Protein AF-B4NRY6-F1 (afdb_monomer)

pLDDT: mean 73.78, std 19.18, range [30.16, 92.88]

Mean predicted aligned error: 8.63 Å

Solvent-accessible surface area (backbone atoms only — not comparable to full-atom values): 6752 Å² total; per-residue (Å²): 132,64,77,44,81,45,71,53,60,69,67,56,60,73,88,73,92,85,72,80,48,69,74,56,76,88,47,42,48,70,45,81,92,50,71,46,79,48,77,50,70,56,94,90,36,78,37,42,37,41,32,34,50,47,45,64,75,53,85,83,63,79,84,46,67,33,97,63,46,88,43,75,53,91,59,60,74,70,57,44,35,61,65,67,69,42,70,71,59,33,53,50,51,53,52,53,52,48,53,54,52,63,72,69,53,83,129

Foldseek 3Di:
DDEAEDEPDFDFQDDDDDDFWDDDVVQKDWPVVAWDWDWDDDPNHIYIYIYTYIDGPDPPDDTGGDPRGPDGDDDDLVVSLVRVVDPVVNVVSVSVVVVVVVVPDDD

Sequence (107 aa):
MSTQARMILPLPCGKQKRKPGKYDEKDLIIYKDTPLTLNYEVN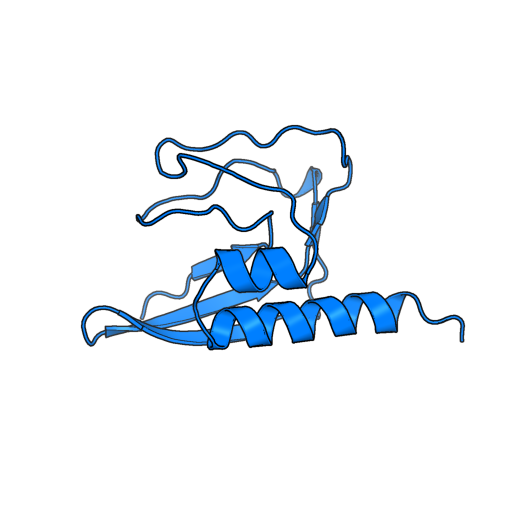SKPKIVIYWLAELRNPCQEPILSEEHTDLKWLPKEEAKQCVGFKDNQVMIDKFHQMILDQNKPM

Secondary structure (DSSP, 8-state):
--EEEEE--S-B-S---S------GGGEEEEEEEEEEEEEEETTEEEEEEEEEEEES-TTPPP---TT-S-B----HHHHHHHH--HHHHHHHHHHHHHHHHHT---

Structure (mmCIF, N/CA/C/O backbone):
data_AF-B4NRY6-F1
#
_entry.id   AF-B4NRY6-F1
#
loop_
_atom_site.group_PDB
_atom_site.id
_atom_site.type_symbol
_atom_site.label_atom_id
_atom_site.label_alt_id
_atom_site.label_comp_id
_atom_site.label_asym_id
_atom_site.label_entity_id
_atom_site.label_seq_id
_atom_site.pdbx_PDB_ins_code
_atom_site.Cartn_x
_atom_site.Cartn_y
_atom_site.Cartn_z
_atom_site.occupancy
_atom_site.B_iso_or_equiv
_atom_site.auth_seq_id
_atom_site.auth_comp_id
_atom_site.auth_asym_id
_atom_site.auth_atom_id
_atom_site.pdbx_PDB_model_num
ATOM 1 N N . MET A 1 1 ? -17.556 14.279 -1.820 1.00 35.47 1 MET A N 1
ATOM 2 C CA . MET A 1 1 ? -16.696 13.243 -1.205 1.00 35.47 1 MET A CA 1
ATOM 3 C C . MET A 1 1 ? -15.852 12.637 -2.317 1.00 35.47 1 MET A C 1
ATOM 5 O O . MET A 1 1 ? -16.409 12.354 -3.367 1.00 35.47 1 MET A O 1
ATOM 9 N N . SER A 1 2 ? -14.528 12.550 -2.168 1.00 34.62 2 SER A N 1
ATOM 10 C CA . SER A 1 2 ? -13.650 11.964 -3.195 1.00 34.62 2 SER A CA 1
ATOM 11 C C . SER A 1 2 ? -13.181 10.602 -2.699 1.00 34.62 2 SER A C 1
ATOM 13 O O . SER A 1 2 ? -12.317 10.531 -1.828 1.00 34.62 2 SER A O 1
ATOM 15 N N . THR A 1 3 ? -13.798 9.544 -3.217 1.00 31.91 3 THR A N 1
ATOM 16 C CA . THR A 1 3 ? -13.371 8.162 -2.992 1.00 31.91 3 THR A CA 1
ATOM 17 C C . THR A 1 3 ? -12.233 7.873 -3.962 1.00 31.91 3 THR A C 1
ATOM 19 O O . THR A 1 3 ? -12.411 7.988 -5.173 1.00 31.91 3 THR A O 1
ATOM 22 N N . GLN A 1 4 ? -11.047 7.548 -3.450 1.00 35.31 4 GLN A N 1
ATOM 23 C CA . GLN A 1 4 ? -9.928 7.096 -4.280 1.00 35.31 4 GLN A CA 1
ATOM 24 C C . GLN A 1 4 ? -9.660 5.622 -3.985 1.00 35.31 4 GLN A C 1
ATOM 26 O O . GLN A 1 4 ? -9.370 5.262 -2.848 1.00 35.31 4 GLN A O 1
ATOM 31 N N . ALA A 1 5 ? -9.757 4.781 -5.013 1.00 30.16 5 ALA A N 1
ATOM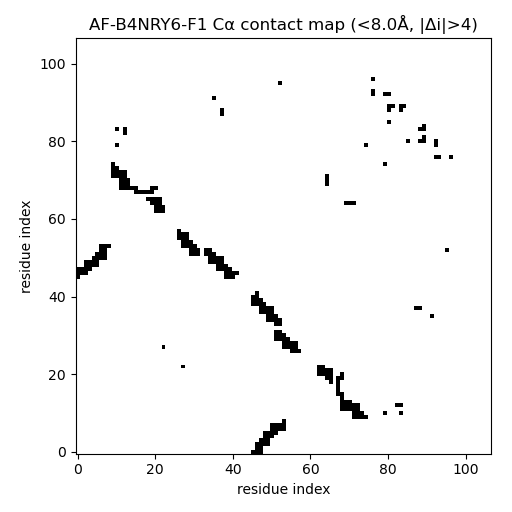 32 C CA . ALA A 1 5 ? -9.280 3.406 -4.973 1.00 30.16 5 ALA A CA 1
ATOM 33 C C . ALA A 1 5 ? -7.754 3.402 -5.153 1.00 30.16 5 ALA A C 1
ATOM 35 O O . ALA A 1 5 ? -7.249 4.031 -6.086 1.00 30.16 5 ALA A O 1
ATOM 36 N N . ARG A 1 6 ? -7.011 2.732 -4.268 1.00 45.31 6 ARG A N 1
ATOM 37 C CA . ARG A 1 6 ? -5.564 2.518 -4.421 1.00 45.31 6 ARG A CA 1
ATOM 38 C C . ARG A 1 6 ? -5.262 1.030 -4.305 1.00 45.31 6 ARG A C 1
ATOM 40 O O . ARG A 1 6 ? -5.586 0.404 -3.307 1.00 45.31 6 ARG A O 1
ATOM 47 N N . MET A 1 7 ? -4.642 0.471 -5.335 1.00 42.56 7 MET A N 1
ATOM 48 C CA . MET A 1 7 ? -4.107 -0.885 -5.283 1.00 42.56 7 MET A CA 1
ATOM 49 C C . MET A 1 7 ? -2.835 -0.869 -4.432 1.00 42.56 7 MET A C 1
ATOM 51 O O . MET A 1 7 ? -2.058 0.085 -4.550 1.00 42.56 7 MET A O 1
ATOM 55 N N . ILE A 1 8 ? -2.620 -1.868 -3.570 1.00 51.91 8 ILE A N 1
ATOM 56 C CA . ILE A 1 8 ? -1.319 -2.013 -2.903 1.00 51.91 8 ILE A CA 1
ATOM 57 C C . ILE A 1 8 ? -0.312 -2.519 -3.934 1.00 51.91 8 ILE A C 1
ATOM 59 O O . ILE A 1 8 ? -0.063 -3.705 -4.086 1.00 51.91 8 ILE A O 1
ATOM 63 N N . LEU A 1 9 ? 0.233 -1.564 -4.672 1.00 46.59 9 LEU A N 1
ATOM 64 C CA . LEU A 1 9 ? 1.608 -1.583 -5.136 1.00 46.59 9 LEU A CA 1
ATOM 65 C C . LEU A 1 9 ? 2.527 -1.222 -3.955 1.00 46.59 9 LEU A C 1
ATOM 67 O O . LEU A 1 9 ? 2.047 -0.602 -2.996 1.00 46.59 9 LEU A O 1
ATOM 71 N N . PRO A 1 10 ? 3.834 -1.533 -4.030 1.00 43.75 10 PRO A N 1
ATOM 72 C CA . PRO A 1 10 ? 4.829 -1.078 -3.059 1.00 43.75 10 PRO A CA 1
ATOM 73 C C . PRO A 1 10 ? 4.611 0.400 -2.741 1.00 43.75 10 PRO A C 1
ATOM 75 O O . PRO A 1 10 ? 4.469 1.233 -3.639 1.00 43.75 10 PRO A O 1
ATOM 78 N N . LEU A 1 11 ? 4.492 0.694 -1.447 1.00 41.94 11 LEU A N 1
ATOM 79 C CA . LEU A 1 11 ? 4.138 2.017 -0.956 1.00 41.94 11 LEU A CA 1
ATOM 80 C C . LEU A 1 11 ? 5.249 2.997 -1.356 1.00 41.94 11 LEU A C 1
ATOM 82 O O . LEU A 1 11 ? 6.376 2.853 -0.879 1.00 41.94 11 LEU A O 1
ATOM 86 N N . PRO A 1 12 ? 4.971 3.990 -2.214 1.00 41.00 12 PRO A N 1
ATOM 87 C CA . PRO A 1 12 ? 5.968 4.994 -2.524 1.00 41.00 12 PRO A CA 1
ATOM 88 C C . PRO A 1 12 ? 6.188 5.877 -1.293 1.00 41.00 12 PRO A C 1
ATOM 90 O O . PRO A 1 12 ? 5.239 6.333 -0.645 1.00 41.00 12 PRO A O 1
ATOM 93 N N . CYS A 1 13 ? 7.455 6.115 -0.967 1.00 36.53 13 CYS A N 1
ATOM 94 C CA . CYS A 1 13 ? 7.853 7.025 0.098 1.00 36.53 13 CYS A CA 1
ATOM 95 C C . CYS A 1 13 ? 7.857 8.456 -0.461 1.00 36.53 13 CYS A C 1
ATOM 97 O O . CYS A 1 13 ? 8.752 8.821 -1.217 1.00 36.53 13 CYS A O 1
ATOM 99 N N . GLY A 1 14 ? 6.846 9.270 -0.138 1.00 36.94 14 GLY A N 1
ATOM 100 C CA . GLY A 1 14 ? 6.798 10.674 -0.568 1.00 36.94 14 GLY A CA 1
ATOM 101 C C . GLY A 1 14 ? 5.402 11.306 -0.531 1.00 36.94 14 GLY A C 1
ATOM 102 O O . GLY A 1 14 ? 4.384 10.615 -0.533 1.00 36.94 14 GLY A O 1
ATOM 103 N N . LYS A 1 15 ? 5.339 12.645 -0.475 1.00 35.88 15 LYS A N 1
ATOM 104 C CA . LYS A 1 15 ? 4.086 13.426 -0.499 1.00 35.88 15 LYS A CA 1
ATOM 105 C C . LYS A 1 15 ? 3.895 14.119 -1.856 1.00 35.88 15 LYS A C 1
ATOM 107 O O . LYS A 1 15 ? 4.652 15.043 -2.114 1.00 35.88 15 LYS A O 1
ATOM 112 N N . GLN A 1 16 ? 2.830 13.796 -2.612 1.00 32.19 16 GLN A N 1
ATOM 113 C CA . GLN A 1 16 ? 1.935 14.730 -3.350 1.00 32.19 16 GLN A CA 1
ATOM 114 C C . GLN A 1 16 ? 0.873 14.003 -4.219 1.00 32.19 16 GLN A C 1
ATOM 116 O O . GLN A 1 16 ? 0.725 12.788 -4.124 1.00 32.19 16 GLN A O 1
ATOM 121 N N . LYS A 1 17 ? -0.012 14.761 -4.899 1.00 38.47 17 LYS A N 1
ATOM 122 C CA . LYS A 1 17 ? -1.307 14.336 -5.488 1.00 38.47 17 LYS A CA 1
ATOM 123 C C . LYS A 1 17 ? -1.296 14.249 -7.037 1.00 38.47 17 LYS A C 1
ATOM 125 O O . LYS A 1 17 ? -1.233 15.331 -7.616 1.00 38.47 17 LYS A O 1
ATOM 130 N N . ARG A 1 18 ? -1.655 13.064 -7.601 1.00 31.56 18 ARG A N 1
ATOM 131 C CA . ARG A 1 18 ? -2.276 12.703 -8.936 1.00 31.56 18 ARG A CA 1
ATOM 132 C C . ARG A 1 18 ? -1.594 11.524 -9.724 1.00 31.56 18 ARG A C 1
ATOM 134 O O . ARG A 1 18 ? -0.796 11.703 -10.629 1.00 31.56 18 ARG A O 1
ATOM 141 N N . LYS A 1 19 ? -2.162 10.320 -9.593 1.00 34.22 19 LYS A N 1
ATOM 142 C CA . LYS A 1 19 ? -1.906 9.076 -10.374 1.00 34.22 19 LYS A CA 1
ATOM 143 C C . LYS A 1 19 ? -0.615 8.295 -10.016 1.00 34.22 19 LYS A C 1
ATOM 145 O O . LYS A 1 19 ? 0.493 8.784 -10.227 1.00 34.22 19 LYS A O 1
ATOM 150 N N . PRO A 1 20 ? -0.759 7.048 -9.516 1.00 46.25 20 PRO A N 1
ATOM 151 C CA . PRO A 1 20 ? 0.368 6.165 -9.227 1.00 46.25 20 PRO A CA 1
ATOM 152 C C . PRO A 1 20 ? 1.058 5.664 -10.501 1.00 46.25 20 PRO A C 1
ATOM 154 O O . PRO A 1 20 ? 0.456 5.642 -11.576 1.00 46.25 20 PRO A O 1
ATOM 157 N N . GLY A 1 21 ? 2.323 5.265 -10.335 1.00 54.81 21 GLY A N 1
ATOM 158 C CA . GLY A 1 21 ? 3.125 4.569 -11.339 1.00 54.81 21 GLY A CA 1
ATOM 159 C C . GLY A 1 21 ? 2.417 3.347 -11.933 1.00 54.81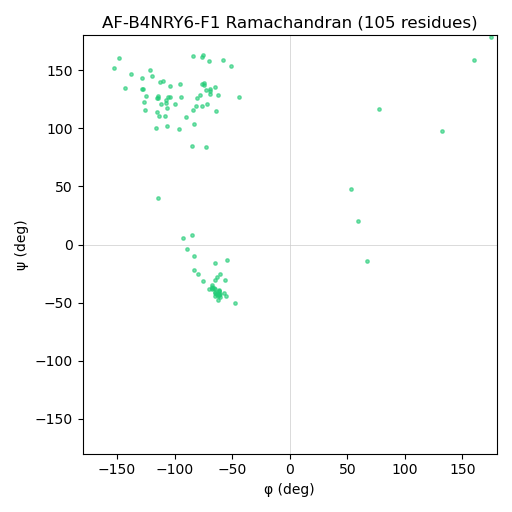 21 GLY A C 1
ATOM 160 O O . GLY A 1 21 ? 1.501 2.782 -11.329 1.00 54.81 21 GLY A O 1
ATOM 161 N N . LYS A 1 22 ? 2.784 2.995 -13.165 1.00 61.28 22 LYS A N 1
ATOM 162 C CA . LYS A 1 22 ? 1.932 2.201 -14.057 1.00 61.28 22 LYS A CA 1
ATOM 163 C C . LYS A 1 22 ? 2.284 0.708 -13.998 1.00 61.28 22 LYS A C 1
ATOM 165 O O . LYS A 1 22 ? 3.211 0.275 -14.670 1.00 61.28 22 LYS A O 1
ATOM 170 N N . TYR A 1 23 ? 1.516 -0.061 -13.229 1.00 71.50 23 TYR A N 1
ATOM 171 C CA . TYR A 1 23 ? 1.228 -1.461 -13.562 1.00 71.50 23 TYR A CA 1
ATOM 172 C C . TYR A 1 23 ? -0.202 -1.513 -14.093 1.00 71.50 23 TYR A C 1
ATOM 174 O O . TYR A 1 23 ? -1.091 -0.854 -13.543 1.00 71.50 23 TYR A O 1
ATOM 182 N N . ASP A 1 24 ? -0.417 -2.251 -15.175 1.00 77.25 24 ASP A N 1
ATOM 183 C CA . ASP A 1 24 ? -1.754 -2.454 -15.726 1.00 77.25 24 ASP A CA 1
ATOM 184 C C . ASP A 1 24 ? -2.456 -3.605 -14.978 1.00 77.25 24 ASP A C 1
ATOM 186 O O . ASP A 1 24 ? -1.811 -4.441 -14.348 1.00 77.25 24 ASP A O 1
ATOM 190 N N . GLU A 1 25 ? -3.787 -3.708 -15.069 1.00 78.88 25 GLU A N 1
ATOM 191 C CA . GLU A 1 25 ? -4.547 -4.795 -14.413 1.00 78.88 25 GLU A CA 1
ATOM 192 C C . GLU A 1 25 ? -4.051 -6.192 -14.832 1.00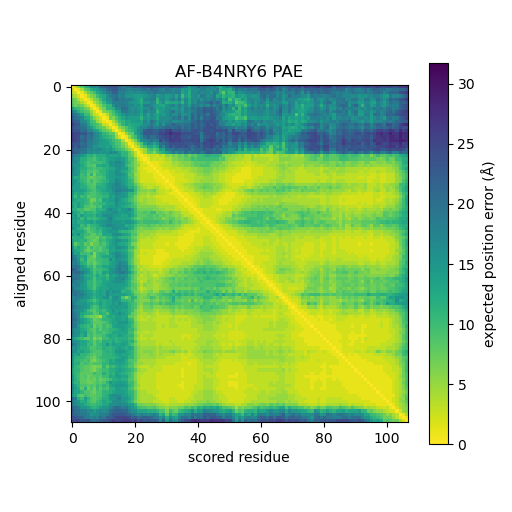 78.88 25 GLU A C 1
ATOM 194 O O . GLU A 1 25 ? -4.054 -7.124 -14.033 1.00 78.88 25 GLU A O 1
ATOM 199 N N . LYS A 1 26 ? -3.549 -6.324 -16.065 1.00 84.31 26 LYS A N 1
ATOM 200 C CA . LYS A 1 26 ? -2.944 -7.561 -16.579 1.00 84.31 26 LYS A CA 1
ATOM 201 C C . LYS A 1 26 ? -1.683 -7.979 -15.815 1.00 84.31 26 LYS A C 1
ATOM 203 O O . LYS A 1 26 ? -1.406 -9.170 -15.757 1.00 84.31 26 LYS A O 1
ATOM 208 N N . ASP A 1 27 ? -0.947 -7.034 -15.232 1.00 83.00 27 ASP A N 1
ATOM 209 C CA . ASP A 1 27 ? 0.304 -7.295 -14.512 1.00 83.00 27 ASP A CA 1
ATOM 210 C C . ASP A 1 27 ? 0.025 -7.745 -13.068 1.00 83.00 27 ASP A C 1
ATOM 212 O O . ASP A 1 27 ? 0.928 -8.198 -12.367 1.00 83.00 27 ASP A O 1
ATOM 216 N N . LEU A 1 28 ? -1.234 -7.645 -12.623 1.00 84.12 28 LEU A N 1
ATOM 217 C CA . LEU A 1 28 ? -1.641 -7.808 -11.235 1.00 84.12 28 LEU A CA 1
ATOM 218 C C . LEU A 1 28 ? -2.668 -8.942 -11.073 1.00 84.12 28 LEU A C 1
ATOM 220 O O . LEU A 1 28 ? -3.475 -9.251 -11.956 1.00 84.12 28 LEU A O 1
ATOM 224 N N . ILE A 1 29 ? -2.639 -9.576 -9.907 1.00 86.19 29 ILE A N 1
ATOM 225 C CA . ILE A 1 29 ? -3.687 -10.458 -9.396 1.00 86.19 29 ILE A CA 1
ATOM 226 C C . ILE A 1 29 ? -4.355 -9.701 -8.255 1.00 86.19 29 ILE A C 1
ATOM 228 O O . ILE A 1 29 ? -3.735 -9.469 -7.223 1.00 86.19 29 ILE A O 1
ATOM 232 N N . ILE A 1 30 ? -5.601 -9.273 -8.449 1.00 86.12 30 ILE A N 1
ATOM 233 C CA . ILE A 1 30 ? -6.328 -8.451 -7.474 1.00 86.12 30 ILE A CA 1
ATOM 234 C C . ILE A 1 30 ? -7.276 -9.338 -6.671 1.00 86.12 30 ILE A C 1
ATOM 236 O O . ILE A 1 30 ? -8.204 -9.928 -7.228 1.00 86.12 30 ILE A O 1
ATOM 240 N N . TYR A 1 31 ? -7.103 -9.362 -5.353 1.00 86.12 31 TYR A N 1
ATOM 241 C CA . TYR A 1 31 ? -7.965 -10.097 -4.431 1.00 86.12 31 TYR A CA 1
ATOM 242 C C . TYR A 1 31 ? -9.191 -9.242 -4.079 1.00 86.12 31 TYR A C 1
ATOM 244 O O . TYR A 1 31 ? -9.215 -8.513 -3.084 1.00 86.12 31 TYR A O 1
ATOM 252 N N . LYS A 1 32 ? -10.219 -9.291 -4.936 1.00 84.31 32 LYS A N 1
ATOM 253 C CA . LYS A 1 32 ? -11.390 -8.392 -4.867 1.00 84.31 32 LYS A CA 1
ATOM 254 C C . LYS A 1 32 ? -12.188 -8.489 -3.559 1.00 84.31 32 LYS A C 1
ATOM 256 O O . LYS A 1 32 ? -12.774 -7.486 -3.158 1.00 84.31 32 LYS A O 1
ATOM 261 N N . ASP A 1 33 ? -12.123 -9.625 -2.868 1.00 86.06 33 ASP A N 1
ATOM 262 C CA . ASP A 1 33 ? -12.844 -9.889 -1.612 1.00 86.06 33 ASP A CA 1
ATOM 263 C C . ASP A 1 33 ? -12.114 -9.387 -0.352 1.00 86.06 33 ASP A C 1
ATOM 265 O O . ASP A 1 33 ? -12.545 -9.641 0.770 1.00 86.06 33 ASP A O 1
ATOM 269 N N . THR A 1 34 ? -11.018 -8.637 -0.518 1.00 84.94 34 THR A N 1
ATOM 270 C CA . THR A 1 34 ? -10.210 -8.090 0.590 1.00 84.94 34 THR A CA 1
ATOM 271 C C . THR A 1 34 ? -10.215 -6.551 0.692 1.00 84.94 34 THR A C 1
ATOM 273 O O . THR A 1 34 ? -9.169 -5.953 0.948 1.00 84.94 34 THR A O 1
ATOM 276 N N . PRO A 1 35 ? -11.338 -5.832 0.488 1.00 90.12 35 PRO A N 1
ATOM 277 C CA . PRO A 1 35 ? -11.310 -4.378 0.571 1.00 90.12 35 PRO A CA 1
ATOM 278 C C . PRO A 1 35 ? -11.077 -3.908 2.014 1.00 90.12 35 PRO A C 1
ATOM 280 O O . PRO A 1 35 ? -11.810 -4.275 2.932 1.00 90.12 35 PRO A O 1
ATOM 283 N N . LEU A 1 36 ? -10.111 -3.010 2.211 1.00 88.00 36 LEU A N 1
ATOM 284 C CA . LEU A 1 36 ? -9.932 -2.263 3.456 1.00 88.00 36 LEU A CA 1
ATOM 285 C C . LEU A 1 36 ? -10.172 -0.777 3.209 1.00 88.00 36 LEU A C 1
ATOM 287 O O . LEU A 1 36 ? -9.585 -0.173 2.313 1.00 88.00 36 LEU A O 1
ATOM 291 N N . THR A 1 37 ? -11.036 -0.172 4.022 1.00 88.38 37 THR A N 1
ATOM 292 C CA . THR A 1 37 ? -11.373 1.252 3.912 1.00 88.38 37 THR A CA 1
ATOM 293 C C . THR A 1 37 ? -10.671 2.052 5.003 1.00 88.38 37 THR A C 1
ATOM 295 O O . THR A 1 37 ? -10.794 1.748 6.187 1.00 88.38 37 THR A O 1
ATOM 298 N N . LEU A 1 38 ? -9.960 3.096 4.588 1.00 86.62 38 LEU A N 1
ATOM 299 C CA . LEU A 1 38 ? -9.303 4.086 5.432 1.00 86.62 38 LEU A CA 1
ATOM 300 C C . LEU A 1 38 ? -10.070 5.405 5.361 1.00 86.62 38 LEU A C 1
ATOM 302 O O . LEU A 1 38 ? -10.218 5.985 4.284 1.00 86.62 38 LEU A O 1
ATOM 306 N N . ASN A 1 39 ? -10.518 5.884 6.518 1.00 86.06 39 ASN A N 1
ATOM 307 C CA . ASN A 1 39 ? -11.232 7.147 6.668 1.00 86.06 39 ASN A CA 1
ATOM 308 C C . ASN A 1 39 ? -10.376 8.090 7.514 1.00 86.06 39 ASN A C 1
ATOM 310 O O . ASN A 1 39 ? -10.141 7.807 8.684 1.00 86.06 39 ASN A O 1
ATOM 314 N N . TYR A 1 40 ? -9.901 9.188 6.929 1.00 82.75 40 TYR A N 1
ATOM 315 C CA . TYR A 1 40 ? -9.072 10.173 7.628 1.00 82.75 40 TYR A CA 1
ATOM 316 C C . TYR A 1 40 ? -9.308 11.580 7.084 1.00 82.75 40 TYR A C 1
ATOM 318 O O . TYR A 1 40 ? -9.805 11.764 5.972 1.00 82.75 40 TYR A O 1
ATOM 326 N N . GLU A 1 41 ? -8.944 12.598 7.857 1.00 83.25 41 GLU A N 1
ATOM 327 C CA . GLU A 1 41 ? -9.083 13.991 7.440 1.00 83.25 41 GLU A CA 1
ATOM 328 C C . GLU A 1 41 ? -7.793 14.537 6.829 1.00 83.25 41 GLU A C 1
ATOM 330 O O . GLU A 1 41 ? -6.691 14.314 7.325 1.00 83.25 41 GLU A O 1
ATOM 335 N N . VAL A 1 42 ? -7.933 15.299 5.744 1.00 83.06 42 VAL A N 1
ATOM 336 C CA . VAL A 1 42 ? -6.834 16.057 5.136 1.00 83.06 42 VAL A CA 1
ATOM 337 C C . VAL A 1 42 ? -7.274 17.506 5.023 1.00 83.06 42 VAL A C 1
ATOM 339 O O . VAL A 1 42 ? -8.206 17.808 4.279 1.00 83.06 42 VAL A O 1
ATOM 342 N N . ASN A 1 43 ? -6.598 18.409 5.738 1.00 85.44 43 ASN A N 1
ATOM 343 C CA . ASN A 1 43 ? -6.947 19.834 5.801 1.00 85.44 43 ASN A CA 1
ATOM 344 C C . ASN A 1 43 ? -8.423 20.051 6.195 1.00 85.44 43 ASN A C 1
ATOM 346 O O . ASN A 1 43 ? -9.150 20.759 5.496 1.00 85.44 43 ASN A O 1
ATOM 350 N N . SER A 1 44 ? -8.873 19.365 7.256 1.00 86.44 44 SER A N 1
ATOM 351 C CA . SER A 1 44 ? -10.256 19.402 7.773 1.00 86.44 44 SER A CA 1
ATOM 352 C C . SER A 1 44 ? -11.328 18.955 6.772 1.00 86.44 44 SER A C 1
ATOM 354 O O . SER A 1 44 ? -12.501 19.299 6.899 1.00 86.44 44 SER A O 1
ATOM 356 N N . LYS A 1 45 ? -10.934 18.205 5.735 1.00 85.88 45 LYS A N 1
ATOM 357 C CA . LYS A 1 45 ? -11.856 17.592 4.777 1.00 85.88 45 LYS A CA 1
ATOM 358 C C . LYS A 1 45 ? -11.780 16.073 4.912 1.00 85.88 45 LYS A C 1
ATOM 360 O O . LYS A 1 45 ? -10.681 15.526 4.774 1.00 85.88 45 LYS A O 1
ATOM 365 N N . PRO A 1 46 ? -12.913 15.382 5.125 1.00 86.81 46 PRO A N 1
ATOM 366 C CA . PRO A 1 46 ? -12.923 13.933 5.219 1.00 86.81 46 PRO A CA 1
ATOM 367 C C . PRO A 1 46 ? -12.515 13.316 3.881 1.00 86.81 46 PRO A C 1
ATOM 369 O O . PRO A 1 46 ? -12.974 13.726 2.807 1.00 86.81 46 PRO A O 1
ATOM 372 N N . LYS A 1 47 ? -11.643 12.315 3.954 1.00 86.88 47 LYS A N 1
ATOM 373 C CA . LYS A 1 47 ? -11.154 11.541 2.822 1.00 86.88 47 LYS A CA 1
ATOM 374 C C . LYS A 1 47 ? -11.354 10.056 3.100 1.00 86.88 47 LYS A C 1
ATOM 376 O O . LYS A 1 47 ? -11.017 9.564 4.171 1.00 86.88 47 LYS A O 1
ATOM 381 N N . ILE A 1 48 ? -11.873 9.363 2.091 1.00 86.38 48 ILE A N 1
ATOM 382 C CA . ILE A 1 48 ? -12.094 7.919 2.107 1.00 86.38 48 ILE A CA 1
ATOM 383 C C . ILE A 1 48 ? -11.197 7.302 1.040 1.00 86.38 48 ILE A C 1
ATOM 385 O O . ILE A 1 48 ? -11.225 7.715 -0.125 1.00 86.38 48 ILE A O 1
ATOM 389 N N . VAL A 1 49 ? -10.384 6.329 1.437 1.00 87.19 49 VAL A N 1
ATOM 390 C CA . VAL A 1 49 ? -9.524 5.567 0.531 1.00 87.19 49 VAL A CA 1
ATOM 391 C C . VAL A 1 49 ? -9.818 4.091 0.710 1.00 87.19 49 VAL A C 1
ATOM 393 O O . VAL A 1 49 ? -9.788 3.589 1.829 1.00 87.19 49 VAL A O 1
ATOM 396 N N . ILE A 1 50 ? -10.097 3.405 -0.394 1.00 86.06 50 ILE A N 1
ATOM 397 C CA . ILE A 1 50 ? -10.334 1.961 -0.392 1.00 86.06 50 ILE A CA 1
ATOM 398 C C . ILE A 1 50 ? -9.105 1.292 -0.996 1.00 86.06 50 ILE A C 1
ATOM 400 O O . ILE A 1 50 ? -8.662 1.665 -2.087 1.00 86.06 50 ILE A O 1
ATOM 404 N N . TYR A 1 51 ? -8.557 0.335 -0.260 1.00 86.88 51 TYR A N 1
ATOM 405 C CA . TYR A 1 51 ? -7.418 -0.469 -0.659 1.00 86.88 51 TYR A CA 1
ATOM 406 C C . TYR A 1 51 ? -7.848 -1.900 -0.931 1.00 86.88 51 TYR A C 1
ATOM 408 O O . TYR A 1 51 ? -8.655 -2.457 -0.191 1.00 86.88 51 TYR A O 1
ATOM 416 N N . TRP A 1 52 ? -7.259 -2.488 -1.965 1.00 87.62 52 TRP A N 1
ATOM 417 C CA . TRP A 1 52 ? -7.344 -3.916 -2.252 1.00 87.62 52 TRP A CA 1
ATOM 418 C C . TRP A 1 52 ? -5.947 -4.514 -2.230 1.00 87.62 52 TRP A C 1
ATOM 420 O O . TRP A 1 52 ? -4.987 -3.868 -2.675 1.00 87.62 52 TRP A O 1
ATOM 430 N N . LEU A 1 53 ? -5.858 -5.754 -1.752 1.00 88.06 53 LEU A N 1
ATOM 431 C CA . LEU A 1 53 ? -4.652 -6.550 -1.890 1.00 88.06 53 LEU A CA 1
ATOM 432 C C . LEU A 1 53 ? -4.462 -6.922 -3.361 1.00 88.06 53 LEU A C 1
ATOM 434 O O . LEU A 1 53 ? -5.397 -7.383 -4.024 1.00 88.06 53 LEU A O 1
ATOM 438 N N . ALA A 1 54 ? -3.249 -6.727 -3.863 1.00 87.50 54 ALA A N 1
ATOM 439 C CA . ALA A 1 54 ? -2.857 -7.189 -5.178 1.00 87.50 54 ALA A CA 1
ATOM 440 C C . ALA A 1 54 ? -1.457 -7.794 -5.132 1.00 87.50 54 ALA A C 1
ATOM 442 O O . ALA A 1 54 ? -0.600 -7.347 -4.373 1.00 87.50 54 ALA A O 1
ATOM 443 N N . GLU A 1 55 ? -1.246 -8.801 -5.964 1.00 84.75 55 GLU A N 1
ATOM 444 C CA . GLU A 1 55 ? 0.033 -9.465 -6.167 1.00 84.75 55 GLU A CA 1
ATOM 445 C C . GLU A 1 55 ? 0.537 -9.178 -7.579 1.00 84.75 55 GLU A C 1
ATOM 447 O O . GLU A 1 55 ? -0.236 -9.154 -8.538 1.00 84.75 55 GLU A O 1
ATOM 452 N N . LEU A 1 56 ? 1.840 -8.941 -7.708 1.00 84.06 56 LEU A N 1
ATOM 453 C CA . LEU A 1 56 ? 2.478 -8.727 -8.997 1.00 84.06 56 LEU A CA 1
ATOM 454 C C . LEU A 1 56 ? 2.744 -10.078 -9.665 1.00 84.06 56 LEU A C 1
ATOM 456 O O . LEU A 1 56 ? 3.397 -10.936 -9.080 1.00 84.06 56 LEU A O 1
ATOM 460 N N . ARG A 1 57 ? 2.282 -10.260 -10.906 1.00 83.00 57 ARG A N 1
ATOM 461 C CA . ARG A 1 57 ? 2.486 -11.518 -11.647 1.00 83.00 57 ARG A CA 1
ATOM 462 C C . ARG A 1 57 ? 3.951 -11.780 -11.970 1.00 83.00 57 ARG A C 1
ATOM 464 O O . ARG A 1 57 ? 4.378 -12.928 -11.975 1.00 83.00 57 ARG A O 1
ATOM 471 N N . ASN A 1 58 ? 4.696 -10.723 -12.287 1.00 80.31 58 ASN A N 1
ATOM 472 C CA . ASN A 1 58 ? 6.121 -10.797 -12.574 1.0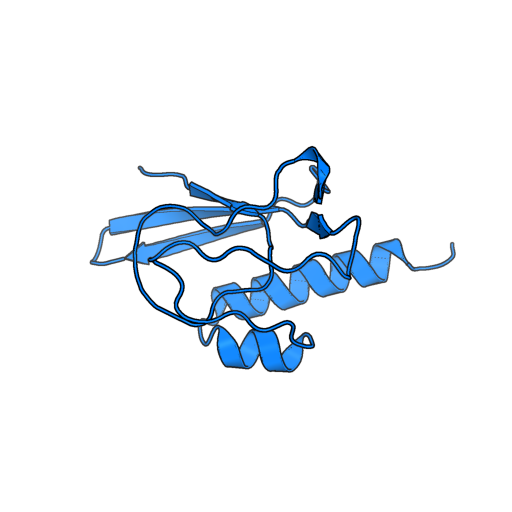0 80.31 58 ASN A CA 1
ATOM 473 C C . ASN A 1 58 ? 6.905 -9.994 -11.523 1.00 80.31 58 ASN A C 1
ATOM 475 O O . ASN A 1 58 ? 7.008 -8.776 -11.664 1.00 80.31 58 ASN A O 1
ATOM 479 N N . PRO A 1 59 ? 7.499 -10.641 -10.505 1.00 76.69 59 PRO A N 1
ATOM 480 C CA . PRO A 1 59 ? 8.237 -9.946 -9.450 1.00 76.69 59 PRO A CA 1
ATOM 481 C C . PRO A 1 59 ? 9.504 -9.234 -9.953 1.00 76.69 59 PRO A C 1
ATOM 483 O O . PRO A 1 59 ? 10.034 -8.377 -9.255 1.00 76.69 59 PRO A O 1
ATOM 486 N N . CYS A 1 60 ? 9.988 -9.563 -11.156 1.00 77.25 60 CYS A N 1
ATOM 487 C CA . CYS A 1 60 ? 11.135 -8.908 -11.785 1.00 77.25 60 CYS A CA 1
ATOM 488 C C . CYS A 1 60 ? 10.744 -7.692 -12.640 1.00 77.25 60 CYS A C 1
ATOM 490 O O . CYS A 1 60 ? 11.623 -7.042 -13.200 1.00 77.25 60 CYS A O 1
ATOM 492 N N . GLN A 1 61 ? 9.449 -7.397 -12.798 1.00 75.12 61 GLN A N 1
ATOM 493 C CA . GLN A 1 61 ? 9.011 -6.221 -13.543 1.00 75.12 61 GLN A CA 1
ATOM 494 C C . GLN A 1 61 ? 9.302 -4.957 -12.734 1.00 75.12 61 GLN A C 1
ATOM 496 O O . GLN A 1 61 ? 8.801 -4.789 -11.623 1.00 75.12 61 GLN A O 1
ATOM 501 N N . GLU A 1 62 ? 10.092 -4.054 -13.307 1.00 74.44 62 GLU A N 1
ATOM 502 C CA . GLU A 1 62 ? 10.415 -2.792 -12.652 1.00 74.44 62 GLU A CA 1
ATOM 503 C C . GLU A 1 62 ? 9.228 -1.812 -12.691 1.00 74.44 62 GLU A C 1
ATOM 505 O O . GLU A 1 62 ? 8.562 -1.669 -13.724 1.00 74.44 62 GLU A O 1
ATOM 510 N N . PRO A 1 6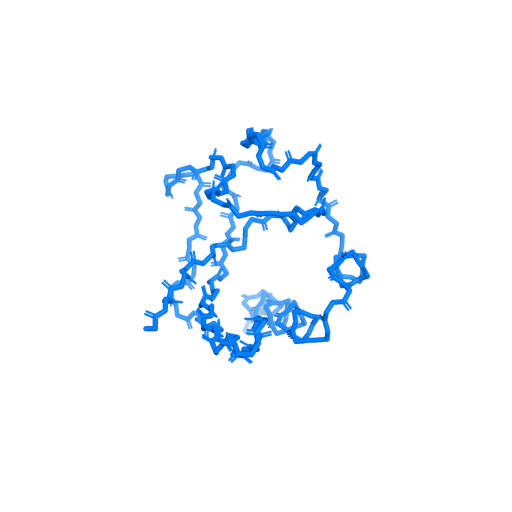3 ? 8.952 -1.106 -11.581 1.00 74.00 63 PRO A N 1
ATOM 511 C CA . PRO A 1 63 ? 7.897 -0.108 -11.539 1.00 74.00 63 PRO A CA 1
ATOM 512 C C . PRO A 1 63 ? 8.297 1.148 -12.309 1.00 74.00 63 PRO A C 1
ATOM 514 O O . PRO A 1 63 ? 9.349 1.737 -12.071 1.00 74.00 63 PRO A O 1
ATOM 517 N N . ILE A 1 64 ? 7.392 1.636 -13.155 1.00 76.88 64 ILE A N 1
ATOM 518 C CA . ILE A 1 64 ? 7.541 2.945 -13.794 1.00 76.88 64 ILE A CA 1
ATOM 519 C C . ILE A 1 64 ? 6.878 3.991 -12.902 1.00 76.88 64 ILE A C 1
ATOM 521 O O . ILE A 1 64 ? 5.648 4.021 -12.782 1.00 76.88 64 ILE A O 1
ATOM 525 N N . LEU A 1 65 ? 7.684 4.847 -12.276 1.00 70.88 65 LEU A N 1
ATOM 526 C CA . LEU A 1 65 ? 7.196 5.946 -11.448 1.00 70.88 65 LEU A CA 1
ATOM 527 C C . LEU A 1 65 ? 6.675 7.095 -12.313 1.00 70.88 65 LEU A C 1
ATOM 529 O O . LEU A 1 65 ? 7.268 7.462 -13.324 1.00 70.88 65 LEU A O 1
ATOM 533 N N . SER A 1 66 ? 5.542 7.662 -11.907 1.00 74.19 66 SER A N 1
ATOM 534 C CA . SER A 1 66 ? 5.107 8.966 -12.402 1.00 74.19 66 SER A CA 1
ATOM 535 C C . SER A 1 66 ? 5.937 10.073 -11.747 1.00 74.19 66 SER A C 1
ATOM 537 O O . SER A 1 66 ? 6.518 9.859 -10.687 1.00 74.19 66 SER A O 1
ATOM 539 N N . GLU A 1 67 ? 5.916 11.282 -12.316 1.00 72.75 67 GLU A N 1
ATOM 540 C CA . GLU A 1 67 ? 6.598 12.480 -11.776 1.00 72.75 67 GLU A CA 1
ATOM 541 C C . GLU A 1 67 ? 6.230 12.814 -10.316 1.00 72.75 67 GLU A C 1
ATOM 543 O O . GLU A 1 67 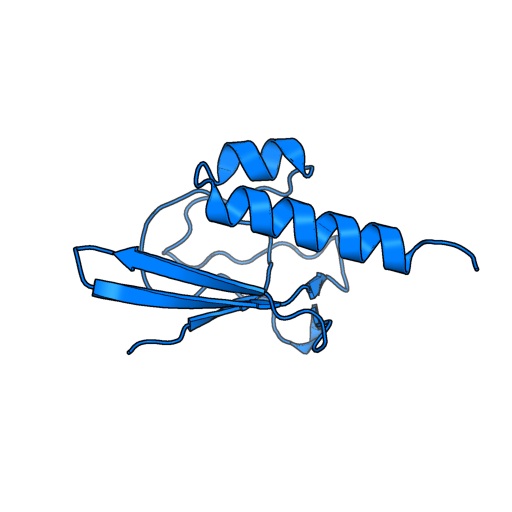? 6.889 13.610 -9.655 1.00 72.75 67 GLU A O 1
ATOM 548 N N . GLU A 1 68 ? 5.173 12.201 -9.791 1.00 71.94 68 GLU A N 1
ATOM 549 C CA . GLU A 1 68 ? 4.705 12.386 -8.420 1.00 71.94 68 GLU A CA 1
ATOM 550 C C . GLU A 1 68 ? 5.474 11.602 -7.371 1.00 71.94 68 GLU A C 1
ATOM 552 O O . GLU A 1 68 ? 5.425 11.924 -6.182 1.00 71.94 68 GLU A O 1
ATOM 557 N N . HIS A 1 69 ? 6.073 10.499 -7.803 1.00 67.94 69 HIS A N 1
ATOM 558 C CA . HIS A 1 69 ? 6.721 9.544 -6.934 1.00 67.94 69 HIS A CA 1
ATOM 559 C C . HIS A 1 69 ? 8.204 9.598 -7.251 1.00 67.94 69 HIS A C 1
ATOM 561 O O . HIS A 1 69 ? 8.643 9.207 -8.326 1.00 67.94 69 HIS A O 1
ATOM 567 N N . THR A 1 70 ? 8.971 10.113 -6.302 1.00 73.31 70 THR A N 1
ATOM 568 C CA . THR A 1 70 ? 10.418 10.269 -6.450 1.00 73.31 70 THR A CA 1
ATOM 569 C C . THR A 1 70 ? 11.181 8.990 -6.125 1.00 73.31 70 THR A C 1
ATOM 571 O O . THR A 1 70 ? 12.323 8.854 -6.541 1.00 73.31 70 THR A O 1
ATOM 574 N N . ASP A 1 71 ? 10.577 8.079 -5.355 1.00 73.88 71 ASP A N 1
ATOM 575 C CA . ASP A 1 71 ? 11.219 6.847 -4.899 1.00 73.88 71 ASP A CA 1
ATOM 576 C C . ASP A 1 71 ? 10.184 5.737 -4.639 1.00 73.88 71 ASP A C 1
ATOM 578 O O . ASP A 1 71 ? 9.026 5.999 -4.285 1.00 73.88 71 ASP A O 1
ATOM 582 N N . LEU A 1 72 ? 10.618 4.487 -4.794 1.00 79.81 72 LEU A N 1
ATOM 583 C CA . LEU A 1 72 ? 9.852 3.280 -4.501 1.00 79.81 72 LEU A CA 1
ATOM 584 C C . LEU A 1 72 ? 10.770 2.218 -3.922 1.00 79.81 72 LEU A C 1
ATOM 586 O O . LEU A 1 72 ? 11.843 1.937 -4.448 1.00 79.81 72 LEU A O 1
ATOM 590 N N . LYS A 1 73 ? 10.294 1.578 -2.852 1.00 77.25 73 LYS A N 1
ATOM 591 C CA . LYS A 1 73 ? 11.015 0.501 -2.181 1.00 77.25 73 LYS A CA 1
ATOM 592 C C . LYS A 1 73 ? 10.126 -0.721 -2.032 1.00 77.25 73 LYS A C 1
ATOM 594 O O . LYS A 1 73 ? 8.982 -0.620 -1.589 1.00 77.25 73 LYS A O 1
ATOM 599 N N . TRP A 1 74 ? 10.685 -1.876 -2.366 1.00 80.19 74 TRP A N 1
ATOM 600 C CA . TRP A 1 74 ? 10.147 -3.166 -1.959 1.00 80.19 74 TRP A CA 1
ATOM 601 C C . TRP A 1 74 ? 10.666 -3.461 -0.558 1.00 80.19 74 TRP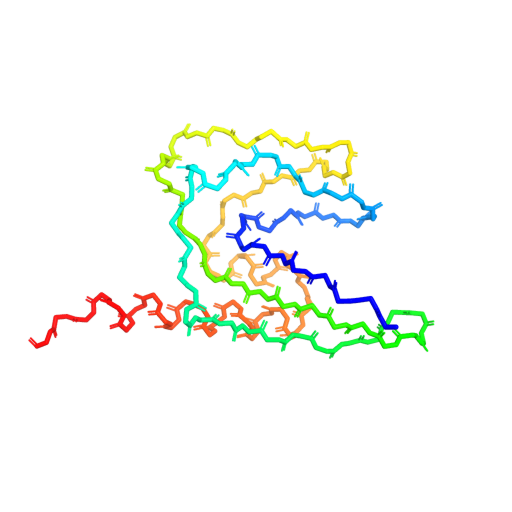 A C 1
ATOM 603 O O . TRP A 1 74 ? 11.873 -3.556 -0.359 1.00 80.19 74 TRP A O 1
ATOM 613 N N . LEU A 1 75 ? 9.761 -3.535 0.416 1.00 84.25 75 LEU A N 1
ATOM 614 C CA . LEU A 1 75 ? 10.116 -3.618 1.830 1.00 84.25 75 LEU A CA 1
ATOM 615 C C . LEU A 1 75 ? 9.397 -4.789 2.509 1.00 84.25 75 LEU A C 1
ATOM 617 O O . LEU A 1 75 ? 8.216 -5.022 2.227 1.00 84.25 75 LEU A O 1
ATOM 621 N N . PRO A 1 76 ? 10.056 -5.477 3.456 1.00 84.19 76 PRO A N 1
ATOM 622 C CA . PRO A 1 76 ? 9.388 -6.352 4.408 1.00 84.19 76 PRO A CA 1
ATOM 623 C C . PRO A 1 76 ? 8.335 -5.600 5.233 1.00 84.19 76 PRO A C 1
ATOM 625 O O . PRO A 1 76 ? 8.397 -4.381 5.405 1.00 84.19 76 PRO A O 1
ATOM 628 N N . LYS A 1 77 ? 7.376 -6.340 5.799 1.00 87.19 77 LYS A N 1
ATOM 629 C CA . LYS A 1 77 ? 6.207 -5.794 6.513 1.00 87.19 77 LYS A CA 1
ATOM 630 C C . LYS A 1 77 ? 6.554 -4.700 7.538 1.00 87.19 77 LYS A C 1
ATOM 632 O O . LYS A 1 77 ? 5.931 -3.641 7.528 1.00 87.19 77 LYS A O 1
ATOM 637 N N . GLU A 1 78 ? 7.525 -4.940 8.421 1.00 89.12 78 GLU A N 1
ATOM 638 C CA . GLU A 1 78 ? 7.868 -3.975 9.480 1.00 89.12 78 GLU A CA 1
ATOM 639 C C . GLU A 1 78 ? 8.544 -2.712 8.925 1.00 89.12 78 GLU A C 1
ATOM 641 O O . GLU A 1 78 ? 8.222 -1.600 9.344 1.00 89.12 78 GLU A O 1
ATOM 646 N N . GLU A 1 79 ? 9.405 -2.851 7.918 1.00 85.50 79 GLU A N 1
ATOM 647 C CA . GLU A 1 79 ? 10.042 -1.714 7.245 1.00 85.50 79 GLU A CA 1
ATOM 648 C C . GLU A 1 79 ? 9.019 -0.885 6.456 1.00 85.50 79 GLU A C 1
ATOM 650 O O . GLU A 1 79 ? 9.046 0.345 6.495 1.00 85.50 79 GLU A O 1
ATOM 655 N N . ALA A 1 80 ? 8.044 -1.533 5.809 1.00 86.06 80 ALA A N 1
ATOM 656 C CA . ALA A 1 80 ? 6.941 -0.849 5.135 1.00 86.06 80 ALA A CA 1
ATOM 657 C C . ALA A 1 80 ? 6.087 -0.027 6.120 1.00 86.06 80 ALA A C 1
ATOM 659 O O . ALA A 1 80 ? 5.690 1.104 5.819 1.00 86.06 80 ALA A O 1
ATOM 660 N N . LYS A 1 81 ? 5.844 -0.558 7.327 1.00 87.75 81 LYS A N 1
ATOM 661 C CA . LYS A 1 81 ? 5.135 0.148 8.408 1.00 87.75 81 LYS A CA 1
ATOM 662 C C . LYS A 1 81 ? 5.903 1.371 8.905 1.00 87.75 81 LYS A C 1
ATOM 664 O O . LYS A 1 81 ? 5.300 2.423 9.135 1.00 87.75 81 LYS A O 1
ATOM 669 N N . GLN A 1 82 ? 7.219 1.253 9.051 1.00 89.44 82 GLN A N 1
ATOM 670 C CA . GLN A 1 82 ? 8.078 2.382 9.410 1.00 89.44 82 GLN A CA 1
ATOM 671 C C . GLN A 1 82 ? 8.090 3.441 8.302 1.00 89.44 82 GLN A C 1
ATOM 673 O O . GLN A 1 82 ? 7.915 4.623 8.585 1.00 89.44 82 GLN A O 1
ATOM 678 N N . CYS A 1 83 ? 8.205 3.012 7.043 1.00 86.00 83 CYS A N 1
ATOM 679 C CA . CYS A 1 83 ? 8.238 3.893 5.880 1.00 86.00 83 CYS A CA 1
ATOM 680 C C . CYS A 1 83 ? 6.950 4.717 5.721 1.00 86.00 83 CYS A C 1
ATOM 682 O O . CYS A 1 83 ? 7.017 5.894 5.373 1.00 86.00 83 CYS A O 1
ATOM 684 N N . VAL A 1 84 ? 5.773 4.125 5.966 1.00 86.50 84 VAL A N 1
ATOM 685 C CA . VAL A 1 84 ? 4.498 4.844 5.804 1.00 86.50 84 VAL A CA 1
ATOM 686 C C . VAL A 1 84 ? 4.225 5.836 6.937 1.00 86.50 84 VAL A C 1
ATOM 688 O O . VAL A 1 84 ? 3.573 6.850 6.707 1.00 86.50 84 VAL A O 1
ATOM 691 N N . GLY A 1 85 ? 4.692 5.559 8.159 1.00 84.12 85 GLY A N 1
ATOM 692 C CA . GLY A 1 85 ? 4.618 6.463 9.318 1.00 84.12 85 GLY A CA 1
ATOM 693 C C . GLY A 1 85 ? 3.218 6.769 9.883 1.00 84.12 85 GLY A C 1
ATOM 694 O O . GLY A 1 85 ? 3.112 7.270 10.999 1.00 84.12 85 GLY A O 1
ATOM 695 N N . PHE A 1 86 ? 2.135 6.461 9.163 1.00 86.50 86 PHE A N 1
ATOM 696 C CA . PHE A 1 86 ? 0.756 6.685 9.611 1.00 86.50 86 PHE A CA 1
ATOM 697 C C . PHE A 1 86 ? 0.162 5.437 10.267 1.00 86.50 86 PHE A C 1
ATOM 699 O O . PHE A 1 86 ? 0.125 4.368 9.656 1.00 86.50 86 PHE A O 1
ATOM 706 N N . LYS A 1 87 ? -0.371 5.584 11.488 1.00 89.25 87 LYS A N 1
ATOM 707 C CA . LYS A 1 87 ? -0.906 4.471 12.292 1.00 89.25 87 LYS A CA 1
ATOM 708 C C . LYS A 1 87 ? -1.981 3.663 11.560 1.00 89.25 87 LYS A C 1
ATOM 710 O O . LYS A 1 87 ? -1.921 2.437 11.558 1.00 89.25 87 LYS A O 1
ATOM 715 N N . ASP A 1 88 ? -2.921 4.326 10.894 1.00 87.81 88 ASP A N 1
ATOM 716 C CA . ASP A 1 88 ? -4.010 3.621 10.208 1.00 87.81 88 ASP A CA 1
ATOM 717 C C . ASP A 1 88 ? -3.494 2.803 9.013 1.00 87.81 88 ASP A C 1
ATOM 719 O O . ASP A 1 88 ? -3.939 1.678 8.777 1.00 87.81 88 ASP A O 1
ATOM 723 N N . ASN A 1 89 ? -2.487 3.319 8.299 1.00 88.06 89 ASN A N 1
ATOM 724 C CA . ASN A 1 89 ? -1.807 2.574 7.243 1.00 88.06 89 ASN A CA 1
ATOM 725 C C . ASN A 1 89 ? -1.008 1.390 7.798 1.00 88.06 89 ASN A C 1
ATOM 727 O O . ASN A 1 89 ? -0.991 0.337 7.170 1.00 88.06 89 ASN A O 1
ATOM 731 N N . GLN A 1 90 ? -0.376 1.530 8.965 1.00 91.06 90 GLN A N 1
ATOM 732 C CA . GLN A 1 90 ? 0.331 0.420 9.609 1.00 91.06 90 GLN A CA 1
ATOM 733 C C . GLN A 1 90 ? -0.628 -0.719 9.974 1.00 91.06 90 GLN A C 1
ATOM 735 O O . GLN A 1 90 ? -0.348 -1.873 9.660 1.00 91.06 90 GLN A O 1
ATOM 740 N N . VAL A 1 91 ? -1.793 -0.391 10.545 1.00 92.25 91 VAL A N 1
ATOM 741 C CA . VAL A 1 91 ? -2.854 -1.369 10.843 1.00 92.25 91 VAL A CA 1
ATOM 742 C C . VAL A 1 91 ? -3.367 -2.036 9.566 1.00 92.25 91 VAL A C 1
ATOM 744 O O . VAL A 1 91 ? -3.617 -3.239 9.550 1.00 92.25 91 VAL A O 1
ATOM 747 N N . MET A 1 92 ? -3.521 -1.275 8.480 1.00 92.25 92 MET A N 1
ATOM 748 C CA . MET A 1 92 ? -3.898 -1.826 7.178 1.00 92.25 92 MET A CA 1
ATOM 749 C C . MET A 1 92 ? -2.847 -2.820 6.655 1.00 92.25 92 MET A C 1
ATOM 751 O O . MET A 1 92 ? -3.225 -3.890 6.182 1.00 92.25 92 MET A O 1
ATOM 755 N N . ILE A 1 93 ? -1.552 -2.502 6.764 1.00 91.25 93 ILE A N 1
ATOM 756 C CA . ILE A 1 93 ? -0.460 -3.410 6.373 1.00 91.25 93 ILE A CA 1
ATOM 757 C C . ILE A 1 93 ? -0.512 -4.702 7.198 1.00 91.25 93 ILE A C 1
ATOM 759 O O . ILE A 1 93 ? -0.419 -5.784 6.622 1.00 91.25 93 ILE A O 1
ATOM 763 N N . ASP A 1 94 ? -0.713 -4.610 8.517 1.00 92.44 94 ASP A N 1
ATOM 764 C CA . ASP A 1 94 ? -0.830 -5.792 9.381 1.00 92.44 94 ASP A CA 1
ATOM 765 C C . ASP A 1 94 ? -2.020 -6.680 8.972 1.00 92.44 94 ASP A C 1
ATOM 767 O O . ASP A 1 94 ? -1.876 -7.898 8.872 1.00 92.44 94 ASP A O 1
ATOM 771 N N . LYS A 1 95 ? -3.178 -6.079 8.663 1.00 92.88 95 LYS A N 1
ATOM 772 C CA . LYS A 1 95 ? -4.365 -6.815 8.198 1.00 92.88 95 LYS A CA 1
ATOM 773 C C . LYS A 1 95 ? -4.122 -7.534 6.876 1.00 92.88 95 LYS A C 1
ATOM 775 O O . LYS A 1 95 ? -4.439 -8.714 6.767 1.00 92.88 95 LYS A O 1
ATOM 780 N N . PHE A 1 96 ? -3.555 -6.848 5.885 1.00 90.19 96 PHE A N 1
ATOM 781 C CA . PHE A 1 96 ? -3.253 -7.473 4.599 1.00 90.19 96 PHE A CA 1
ATOM 782 C C . PHE A 1 96 ? -2.206 -8.575 4.722 1.00 90.19 96 PHE A C 1
ATOM 784 O O . PHE A 1 96 ? -2.349 -9.620 4.098 1.00 90.19 96 PHE A O 1
ATOM 791 N N . HIS A 1 97 ? -1.191 -8.385 5.564 1.00 90.25 97 HIS A N 1
ATOM 792 C CA . HIS A 1 97 ? -0.214 -9.432 5.823 1.00 90.25 97 HIS A CA 1
ATOM 793 C C . HIS A 1 97 ? -0.859 -10.670 6.456 1.00 90.25 97 HIS A C 1
ATOM 795 O O . HIS A 1 97 ? -0.573 -11.784 6.028 1.00 90.25 97 HIS A O 1
ATOM 801 N N . GLN A 1 98 ? -1.766 -10.485 7.419 1.00 90.69 98 GLN A N 1
ATOM 802 C CA . GLN A 1 98 ? -2.502 -11.603 8.009 1.00 90.69 98 GLN A CA 1
ATOM 803 C C . GLN A 1 98 ? -3.349 -12.341 6.964 1.00 90.69 98 GLN A C 1
ATOM 805 O O . GLN A 1 98 ? -3.310 -13.565 6.921 1.00 90.69 98 GLN A O 1
ATOM 810 N N . MET A 1 99 ? -4.035 -11.617 6.071 1.00 89.19 99 MET A N 1
ATOM 811 C CA . MET A 1 99 ? -4.798 -12.228 4.972 1.00 89.19 99 MET A CA 1
ATOM 812 C C . MET A 1 99 ? -3.914 -13.108 4.078 1.00 89.19 99 MET A C 1
ATOM 814 O O . MET A 1 99 ? -4.321 -14.208 3.718 1.00 89.19 99 MET A O 1
ATOM 818 N N . ILE A 1 100 ? -2.692 -12.661 3.764 1.00 86.81 100 ILE A N 1
ATOM 819 C CA . ILE A 1 100 ? -1.723 -13.452 2.987 1.00 86.81 100 ILE A CA 1
ATOM 820 C C . ILE A 1 100 ? -1.317 -14.724 3.746 1.00 86.81 100 ILE A C 1
ATOM 822 O O . ILE A 1 100 ? -1.207 -15.793 3.148 1.00 86.81 100 ILE A O 1
ATOM 826 N N . LEU A 1 101 ? -1.078 -14.639 5.058 1.00 86.75 101 LEU A N 1
ATOM 827 C CA . LEU A 1 101 ? -0.724 -15.812 5.868 1.00 86.75 101 LEU A CA 1
ATOM 828 C C . LEU A 1 101 ? -1.873 -16.823 5.940 1.00 86.75 101 LEU A C 1
ATOM 830 O O . LEU A 1 101 ? -1.635 -18.024 5.821 1.00 86.75 101 LEU A O 1
ATOM 834 N N . ASP A 1 102 ? -3.106 -16.343 6.088 1.00 86.38 102 ASP A N 1
ATOM 835 C CA . ASP A 1 102 ? -4.294 -17.193 6.172 1.00 86.38 102 ASP A CA 1
ATOM 836 C C . ASP A 1 102 ? -4.573 -17.912 4.841 1.00 86.38 102 ASP A C 1
ATOM 838 O O . ASP A 1 102 ? -4.965 -19.077 4.848 1.00 86.38 102 ASP A O 1
ATOM 842 N N . GLN A 1 103 ? -4.301 -17.265 3.701 1.00 74.94 103 GLN A N 1
ATOM 843 C CA . GLN A 1 103 ? -4.378 -17.886 2.370 1.00 74.94 103 GLN A CA 1
ATOM 844 C C . GLN A 1 103 ? -3.357 -19.012 2.166 1.00 74.94 103 GLN A C 1
ATOM 846 O O . GLN A 1 103 ? -3.622 -19.957 1.427 1.00 74.94 103 GLN A O 1
ATOM 851 N N . ASN A 1 104 ? -2.195 -18.918 2.815 1.00 66.62 104 ASN A N 1
ATOM 852 C CA . ASN A 1 104 ? -1.099 -19.879 2.678 1.00 66.62 104 ASN A CA 1
ATOM 853 C C . ASN A 1 104 ? -1.138 -21.002 3.723 1.00 66.62 104 ASN A C 1
ATOM 855 O O . ASN A 1 104 ? -0.210 -21.810 3.799 1.00 66.62 104 ASN A O 1
ATOM 859 N N . LYS A 1 105 ? -2.185 -21.064 4.551 1.00 50.72 105 LYS A N 1
ATOM 860 C CA . LYS A 1 105 ? -2.321 -22.111 5.558 1.00 50.72 105 LYS A CA 1
ATOM 861 C C . LYS A 1 105 ? -2.763 -23.415 4.878 1.00 50.72 105 LYS A C 1
ATOM 863 O O . LYS A 1 105 ? -3.842 -23.431 4.283 1.00 50.72 105 LYS A O 1
ATOM 868 N N . PRO A 1 106 ? -1.979 -24.507 4.951 1.00 45.66 106 PRO A N 1
ATOM 869 C CA . PRO A 1 106 ? -2.480 -25.806 4.527 1.00 45.66 106 PRO A CA 1
ATOM 870 C C . PRO A 1 106 ? -3.663 -26.171 5.432 1.00 45.66 106 PRO A C 1
ATOM 872 O O . PRO A 1 106 ? -3.560 -26.045 6.656 1.00 45.66 106 PRO A O 1
ATOM 875 N N . MET A 1 107 ? -4.790 -26.534 4.811 1.00 43.16 107 MET A N 1
ATOM 876 C CA . MET A 1 107 ? -5.957 -27.086 5.509 1.00 43.16 107 MET A CA 1
ATOM 877 C C . MET A 1 107 ? -5.589 -28.349 6.284 1.00 43.16 107 MET A C 1
ATOM 879 O O . MET A 1 107 ? -4.779 -29.143 5.752 1.00 43.16 107 MET A O 1
#

InterPro domains:
  IPR003565 Bis(5'-nucleosyl)-tetraphosphatase [PR01405] (27-48)
  IPR003565 Bis(5'-nucleosyl)-tetraphosphatase [PR01405] (48-66)
  IPR003565 Bis(5'-nucleosyl)-tetraphosphatase [PR01405] (68-86)
  IPR003565 Bis(5'-nucleosyl)-tetraphosphatase [PR01405] (86-105)
  IPR015797 NUDIX hydrolase-like domain superfamily [SSF55811] (39-99)
  IPR051325 Nudix hydrolase domain-containing protein [PTHR21340] (34-105)

Nearest PDB structures (foldseek):
  4ijx-assembly3_B-2  TM=9.662E-01  e=6.807E-06  Homo sapiens
  3u53-assembly4_D  TM=9.551E-01  e=1.477E-05  Homo sapiens
  4ijx-assembly3_A  TM=9.417E-01  e=1.217E-05  Homo sapiens
  1xsc-assembly1_A  TM=8.672E-01  e=1.680E-05  Homo sapiens
  5cfi-assembly1_B  TM=9.264E-01  e=7.904E-05  Plasmodium falciparum 3D7

Organism: Drosophila simulans (NCBI:txid7240)

Radius of gyrat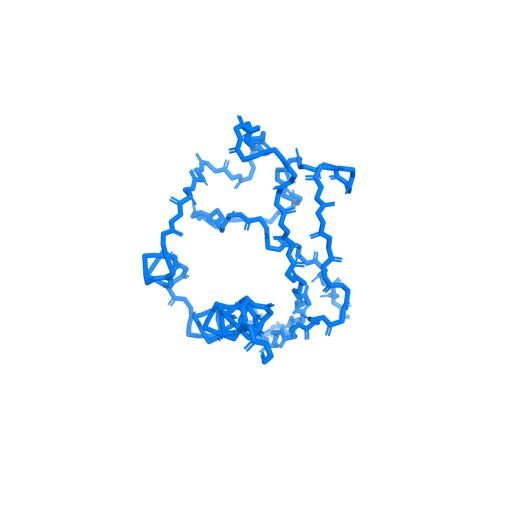ion: 14.26 Å; Cα contacts (8 Å, |Δi|>4): 142; chains: 1; bounding box: 28×47×29 Å